Protein AF-A0A7S2IKZ5-F1 (afdb_monomer)

Solvent-accessible surface area (backbone atoms only — not comparable to full-atom values): 5670 Å² total; per-residue (Å²): 132,60,68,66,58,55,51,56,53,62,73,58,48,42,80,46,78,42,48,56,73,38,60,86,46,48,38,68,34,84,40,53,38,31,39,34,31,71,37,42,36,38,33,34,17,43,83,82,68,78,48,76,81,45,80,45,44,53,78,39,69,48,52,49,63,15,34,75,69,72,43,51,27,92,36,15,37,33,24,73,30,59,26,39,34,35,32,42,42,40,69,63,50,50,62,50,47,69,78,43,71,68,80,83,106

Foldseek 3Di:
DDPVLVVLVVVQWDKDKDAAFDWPDAFQAQAFKKKAWQAAKKFWAHNVNPGTPDIDGHGDMDDVCCNPPVGTHHTIIGTRHITMMIMHGSVSNVVSCVVPVPVVD

Sequence (105 aa):
CDDAFIKAIVLQLRPQVLLGGDAAFKENEQGTEMYFIMRGEMRMTDSTLSVVYNTLYSGAYFGELAMLTGQPRTATALATTDCVLFYINQQDFESIAKQWPKAFS

Nearest PDB structures (foldseek):
  8vtb-assembly1_A  TM=9.428E-01  e=8.381E-11  Spirochaeta thermophila
  7rsh-assembly1_A  TM=9.373E-01  e=1.257E-10  Spirochaeta thermophila
  7tj6-assembly1_A  TM=9.265E-01  e=9.411E-11  Spirochaeta thermophila DSM 6578
  4d7t-assembly1_A  TM=9.038E-01  e=1.585E-10  Spirochaeta thermophila DSM 6192
  4d7s-assembly1_A  TM=9.130E-01  e=1.886E-10  Spirochaeta thermophila DSM 6192

Organism: NCBI:txid156173

Secondary structure (DSSP, 8-state):
--HHHHHHHHHH-EEEEE-TT-EEE-TT----EEEEEEESEEEEE-TTS--EEEEEETT-EE-HHHHHH-PPPSSEEEESS-EEEEEEEHHHHHHHHTT-GGGG-

Mean predicted aligned error: 3.48 Å

Structure (mmCIF, N/CA/C/O backbone):
data_AF-A0A7S2IKZ5-F1
#
_entry.id   AF-A0A7S2IKZ5-F1
#
loop_
_atom_sit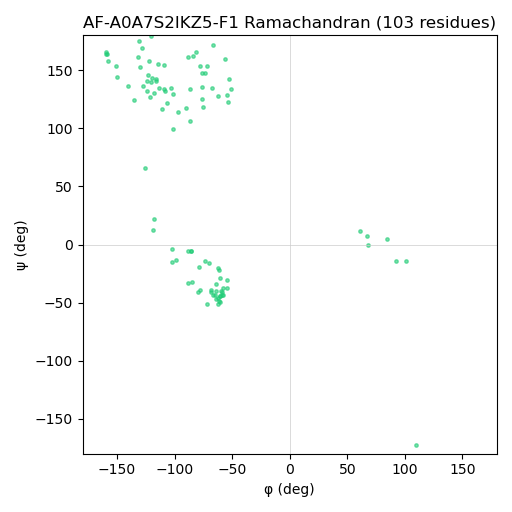e.group_PDB
_atom_site.id
_atom_site.type_symbol
_atom_site.label_atom_id
_atom_site.label_alt_id
_atom_site.label_comp_id
_atom_site.label_asym_id
_atom_site.label_entity_id
_atom_site.label_seq_id
_atom_site.pdbx_PDB_ins_code
_atom_site.Cartn_x
_atom_site.Cartn_y
_atom_site.Cartn_z
_atom_site.occupancy
_atom_site.B_iso_or_equiv
_atom_site.auth_seq_id
_atom_site.auth_comp_id
_atom_site.auth_asym_id
_atom_site.auth_atom_id
_atom_site.pdbx_PDB_model_num
ATOM 1 N N . CYS A 1 1 ? -8.030 -15.556 16.471 1.00 60.56 1 CYS A N 1
ATOM 2 C CA . CYS A 1 1 ? -8.564 -14.306 15.895 1.00 60.56 1 CYS A CA 1
ATOM 3 C C . CYS A 1 1 ? -10.080 -14.405 15.947 1.00 60.56 1 CYS A C 1
ATOM 5 O O . CYS A 1 1 ? -10.581 -15.494 15.709 1.00 60.56 1 CYS A O 1
ATOM 7 N N . ASP A 1 2 ? -10.786 -13.348 16.339 1.00 79.62 2 ASP A N 1
ATOM 8 C CA . ASP A 1 2 ? -12.252 -13.360 16.394 1.00 79.62 2 ASP A CA 1
ATOM 9 C C . ASP A 1 2 ? -12.811 -13.247 14.964 1.00 79.62 2 ASP A C 1
ATOM 11 O O . ASP A 1 2 ? -12.555 -12.260 14.273 1.00 79.62 2 ASP A O 1
ATOM 15 N N . ASP A 1 3 ? -13.550 -14.257 14.501 1.00 86.06 3 ASP A N 1
ATOM 16 C CA . ASP A 1 3 ? -14.189 -14.263 13.179 1.00 86.06 3 ASP A CA 1
ATOM 17 C C . ASP A 1 3 ? -15.081 -13.031 12.963 1.00 86.06 3 ASP A C 1
ATOM 19 O O . ASP A 1 3 ? -15.231 -12.563 11.832 1.00 86.06 3 ASP A O 1
ATOM 23 N N . ALA A 1 4 ? -15.674 -12.486 14.032 1.00 89.50 4 ALA A N 1
ATOM 24 C CA . ALA A 1 4 ? -16.474 -11.271 13.960 1.00 89.50 4 ALA A CA 1
ATOM 25 C C . ALA A 1 4 ? -15.615 -10.037 13.650 1.00 89.50 4 ALA A C 1
ATOM 27 O O . ALA A 1 4 ? -16.021 -9.210 12.834 1.00 89.50 4 ALA A O 1
ATOM 28 N N . PHE A 1 5 ? -14.410 -9.949 14.223 1.00 88.38 5 PHE A N 1
ATOM 29 C CA . PHE A 1 5 ? -13.460 -8.873 13.934 1.00 88.38 5 PHE A CA 1
ATOM 30 C C . PHE A 1 5 ? -13.006 -8.915 12.472 1.00 88.38 5 PHE A C 1
ATOM 32 O O . PHE A 1 5 ? -13.060 -7.903 11.773 1.00 88.38 5 PHE A O 1
ATOM 39 N N . ILE A 1 6 ? -12.634 -10.100 11.974 1.00 89.88 6 ILE A N 1
ATOM 40 C CA . ILE A 1 6 ? -12.230 -10.265 10.570 1.00 89.88 6 ILE A CA 1
ATOM 41 C C . ILE A 1 6 ? -13.378 -9.885 9.630 1.00 89.88 6 ILE A C 1
ATOM 43 O O . ILE A 1 6 ? -13.165 -9.137 8.678 1.00 89.88 6 ILE A O 1
ATOM 47 N N . LYS A 1 7 ? -14.608 -10.330 9.916 1.00 92.75 7 LYS A N 1
ATOM 48 C CA . LYS A 1 7 ? -15.792 -9.933 9.139 1.00 92.75 7 LYS A CA 1
ATOM 49 C C . LYS A 1 7 ? -16.005 -8.422 9.151 1.00 92.75 7 LYS A C 1
ATOM 51 O O . LYS A 1 7 ? -16.286 -7.858 8.099 1.00 92.75 7 LYS A O 1
ATOM 56 N N . ALA A 1 8 ? -15.853 -7.767 10.302 1.00 93.50 8 ALA A N 1
ATOM 57 C CA . ALA A 1 8 ? -16.009 -6.320 10.409 1.00 93.50 8 ALA A CA 1
ATOM 58 C C . ALA A 1 8 ? -14.999 -5.570 9.526 1.00 93.50 8 ALA A C 1
ATOM 60 O O . ALA A 1 8 ? -15.400 -4.665 8.798 1.00 93.50 8 ALA A O 1
ATOM 61 N N . ILE A 1 9 ? -13.726 -5.986 9.527 1.00 93.25 9 ILE A N 1
ATOM 62 C CA . ILE A 1 9 ? -12.692 -5.410 8.651 1.00 93.25 9 ILE A CA 1
ATOM 63 C C . ILE A 1 9 ? -13.043 -5.634 7.180 1.00 93.25 9 ILE A C 1
ATOM 65 O O . ILE A 1 9 ? -13.073 -4.678 6.409 1.00 93.25 9 ILE A O 1
ATOM 69 N N . VAL A 1 10 ? -13.354 -6.876 6.795 1.00 94.25 10 VAL A N 1
ATOM 70 C CA . VAL A 1 10 ? -13.659 -7.236 5.400 1.00 94.25 10 VAL A CA 1
ATOM 71 C C . VAL A 1 10 ? -14.830 -6.420 4.848 1.00 94.25 10 VAL A C 1
ATOM 73 O O . VAL A 1 10 ? -14.789 -6.004 3.694 1.00 94.25 10 VAL A O 1
ATOM 76 N N . LEU A 1 11 ? -15.846 -6.137 5.669 1.00 95.62 11 LEU A N 1
ATOM 77 C CA . LEU A 1 11 ? -17.012 -5.343 5.271 1.00 95.62 11 LEU A CA 1
ATOM 78 C C . LEU A 1 11 ? -16.716 -3.850 5.045 1.00 95.62 11 LEU A C 1
ATOM 80 O O . LEU A 1 11 ? -17.540 -3.175 4.433 1.00 95.62 11 LEU A O 1
ATOM 84 N N . GLN A 1 12 ? -15.579 -3.333 5.518 1.00 96.94 12 GLN A N 1
ATOM 85 C CA . GLN A 1 12 ? -15.169 -1.934 5.315 1.00 96.94 12 GLN A CA 1
ATOM 86 C C . GLN A 1 12 ? -14.110 -1.756 4.221 1.00 96.94 12 GLN A C 1
ATOM 88 O O . GLN A 1 12 ? -13.731 -0.625 3.903 1.00 96.94 12 GLN A O 1
ATOM 93 N N . LEU A 1 13 ? -13.623 -2.850 3.630 1.00 97.56 13 LEU A N 1
ATOM 94 C CA . LEU A 1 13 ? -12.641 -2.773 2.558 1.00 97.56 13 LEU A CA 1
ATOM 95 C C . LEU A 1 13 ? -13.253 -2.156 1.297 1.00 97.56 13 LEU A C 1
ATOM 97 O O . LEU A 1 13 ? -14.328 -2.548 0.843 1.00 97.56 13 LEU A O 1
ATOM 101 N N . ARG A 1 14 ? -12.523 -1.222 0.689 1.00 98.38 14 ARG A N 1
ATOM 102 C CA . ARG A 1 14 ? -12.883 -0.598 -0.587 1.00 98.38 14 ARG A CA 1
ATOM 103 C C . ARG A 1 14 ? -11.945 -1.097 -1.685 1.00 98.38 14 ARG A C 1
ATOM 105 O O . ARG A 1 14 ? -10.735 -1.122 -1.464 1.00 98.38 14 ARG A O 1
ATOM 112 N N . PRO A 1 15 ? -12.465 -1.524 -2.847 1.00 98.06 15 PRO A N 1
ATOM 113 C CA . PRO A 1 15 ? -11.621 -1.970 -3.945 1.00 98.06 15 PRO A CA 1
ATOM 114 C C . PRO A 1 15 ? -10.930 -0.781 -4.622 1.00 98.06 15 PRO A C 1
ATOM 116 O O . PRO A 1 15 ? -11.514 0.294 -4.757 1.00 98.06 15 PRO A O 1
ATOM 119 N N . GLN A 1 16 ? -9.717 -1.006 -5.116 1.00 98.38 16 GLN A N 1
ATOM 120 C CA . GLN A 1 16 ? -8.993 -0.084 -5.983 1.00 98.38 16 GLN A CA 1
ATOM 121 C C . GLN A 1 16 ? -8.262 -0.866 -7.071 1.00 98.38 16 GLN A C 1
ATOM 123 O O . GLN A 1 16 ? -7.643 -1.895 -6.805 1.00 98.38 16 GLN A O 1
ATOM 128 N N . VAL A 1 17 ? -8.332 -0.369 -8.302 1.00 98.56 17 VAL A N 1
ATOM 129 C CA . VAL A 1 17 ? -7.600 -0.924 -9.443 1.00 98.56 17 VAL A CA 1
ATOM 130 C C . VAL A 1 17 ? -6.504 0.056 -9.827 1.00 98.56 17 VAL A C 1
ATOM 132 O O . VAL A 1 17 ? -6.765 1.253 -9.920 1.00 98.56 17 VAL A O 1
ATOM 135 N N . LEU A 1 18 ? -5.301 -0.466 -10.039 1.00 98.62 18 LEU A N 1
ATOM 136 C CA . LEU A 1 18 ? -4.148 0.269 -10.551 1.00 98.62 18 LEU A CA 1
ATOM 137 C C . LEU A 1 18 ? -3.643 -0.442 -11.803 1.00 98.62 18 LEU A C 1
ATOM 139 O O . LEU A 1 18 ? -3.626 -1.673 -11.837 1.00 98.62 18 LEU A O 1
ATOM 143 N N . LEU A 1 19 ? -3.240 0.310 -12.819 1.00 98.62 19 LEU A N 1
ATOM 144 C CA . LEU A 1 19 ? -2.560 -0.242 -13.986 1.00 98.62 19 LEU A CA 1
ATOM 145 C C . LEU A 1 19 ? -1.049 -0.277 -13.746 1.00 98.62 19 LEU A C 1
ATOM 147 O O . LEU A 1 19 ? -0.521 0.429 -12.884 1.00 98.62 19 LEU A O 1
ATOM 151 N N . GLY A 1 20 ? -0.339 -1.090 -14.529 1.00 98.38 20 GLY A N 1
ATOM 152 C CA . GLY A 1 20 ? 1.124 -1.074 -14.511 1.00 98.38 20 GLY A CA 1
ATOM 153 C C . GLY A 1 20 ? 1.679 0.341 -14.740 1.00 98.38 20 GLY A C 1
ATOM 154 O O . GLY A 1 20 ? 1.397 0.967 -15.760 1.00 98.38 20 GLY A O 1
ATOM 155 N N . GLY A 1 21 ? 2.485 0.828 -13.795 1.00 97.81 21 GLY A N 1
ATOM 156 C CA . GLY A 1 21 ? 3.052 2.179 -13.777 1.00 97.81 21 GLY A CA 1
ATOM 157 C C . GLY A 1 21 ? 2.339 3.166 -12.846 1.00 97.81 21 GLY A C 1
ATOM 158 O O . GLY A 1 21 ? 2.917 4.208 -12.538 1.00 97.81 21 GLY A O 1
ATOM 159 N N . ASP A 1 22 ? 1.138 2.849 -12.355 1.00 98.44 22 ASP A N 1
ATOM 160 C CA . ASP A 1 22 ? 0.432 3.701 -11.397 1.00 98.44 22 ASP A CA 1
ATOM 161 C C . ASP A 1 22 ? 1.029 3.575 -9.989 1.00 98.44 22 ASP A C 1
ATOM 163 O O . ASP A 1 22 ? 1.476 2.506 -9.571 1.00 98.44 22 ASP A O 1
ATOM 167 N N . ALA A 1 23 ? 0.993 4.658 -9.213 1.00 98.31 23 ALA A N 1
ATOM 168 C CA . ALA A 1 23 ? 1.359 4.632 -7.800 1.00 98.31 23 ALA A CA 1
ATOM 169 C C . ALA A 1 23 ? 0.104 4.661 -6.919 1.00 98.31 23 ALA A C 1
ATOM 171 O O . ALA A 1 23 ? -0.784 5.483 -7.137 1.00 98.31 23 ALA A O 1
ATOM 172 N N . ALA A 1 24 ? 0.053 3.805 -5.895 1.00 98.31 24 ALA A N 1
ATOM 173 C CA . ALA A 1 24 ? -0.989 3.862 -4.868 1.00 98.31 24 ALA A CA 1
ATOM 174 C C . ALA A 1 24 ? -0.831 5.118 -3.994 1.00 98.31 24 ALA A C 1
ATOM 176 O O . ALA A 1 24 ? -1.809 5.779 -3.662 1.00 98.31 24 ALA A O 1
ATOM 177 N N . PHE A 1 25 ? 0.415 5.441 -3.646 1.00 98.50 25 PHE A N 1
ATOM 178 C CA . PHE A 1 25 ? 0.831 6.660 -2.954 1.00 98.50 25 PHE A CA 1
ATOM 179 C C . PHE A 1 25 ? 2.318 6.908 -3.211 1.00 98.50 25 PHE A C 1
ATOM 181 O O . PHE A 1 25 ? 3.049 5.988 -3.602 1.00 98.50 25 PHE A O 1
ATOM 188 N N . LYS A 1 26 ? 2.780 8.128 -2.944 1.00 98.44 26 LYS A N 1
ATOM 189 C CA . LYS A 1 26 ? 4.191 8.510 -3.076 1.00 98.44 26 LYS A CA 1
ATOM 190 C C . LYS A 1 26 ? 4.848 8.722 -1.722 1.00 98.44 26 LYS A C 1
ATOM 192 O O . LYS A 1 26 ? 4.193 9.042 -0.733 1.00 98.44 26 LYS A O 1
ATOM 197 N N . GLU A 1 27 ? 6.165 8.552 -1.692 1.00 98.31 27 GLU A N 1
ATOM 198 C CA . GLU A 1 27 ? 6.987 8.902 -0.535 1.00 98.31 27 GLU A CA 1
ATOM 199 C C . GLU A 1 27 ? 6.721 10.354 -0.097 1.00 98.31 27 GLU A C 1
ATOM 201 O O . GLU A 1 27 ? 6.537 11.242 -0.930 1.00 98.31 27 GLU A O 1
ATOM 206 N N . ASN A 1 28 ? 6.728 10.594 1.214 1.00 97.88 28 ASN A N 1
ATOM 207 C CA . ASN A 1 28 ? 6.465 11.874 1.873 1.00 97.88 28 ASN A CA 1
ATOM 208 C C . ASN A 1 28 ? 5.024 12.404 1.764 1.00 97.88 28 ASN A C 1
ATOM 210 O O . ASN A 1 28 ? 4.721 13.444 2.352 1.00 97.88 28 ASN A O 1
ATOM 214 N N . GLU A 1 29 ? 4.110 11.698 1.091 1.00 98.00 29 GLU A N 1
ATOM 215 C CA . GLU A 1 29 ? 2.683 12.029 1.146 1.00 98.00 29 GLU A CA 1
ATOM 216 C C . GLU A 1 29 ? 2.087 11.675 2.513 1.00 98.00 29 GLU A C 1
ATOM 218 O O . GLU A 1 29 ? 2.557 10.779 3.218 1.00 98.00 29 GLU A O 1
ATOM 223 N N . GLN A 1 30 ? 1.025 12.380 2.899 1.00 97.56 30 GLN A N 1
ATOM 224 C CA . GLN A 1 30 ? 0.216 11.975 4.045 1.00 97.56 30 GLN A CA 1
ATOM 225 C C . GLN A 1 30 ? -0.670 10.798 3.645 1.00 97.56 30 GLN A C 1
ATOM 227 O O . GLN A 1 30 ? -1.267 10.806 2.571 1.00 97.56 30 GLN A O 1
ATOM 232 N N . GLY A 1 31 ? -0.743 9.786 4.507 1.00 95.31 31 GLY A N 1
ATOM 233 C CA . GLY A 1 31 ? -1.465 8.552 4.229 1.00 95.31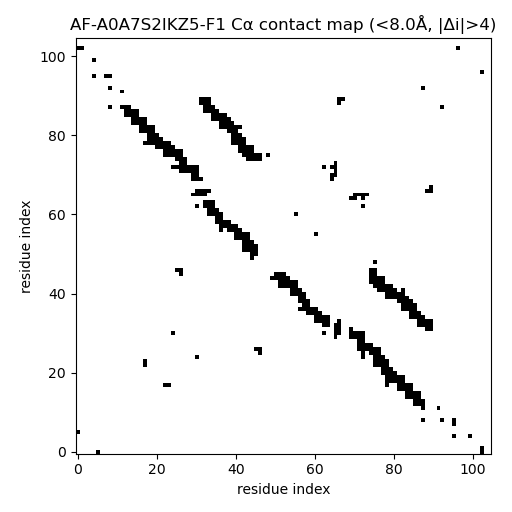 31 GLY A CA 1
ATOM 234 C C . GLY A 1 31 ? -2.311 8.124 5.411 1.00 95.31 31 GLY A C 1
ATOM 235 O O . GLY A 1 31 ? -1.788 7.924 6.502 1.00 95.31 31 GLY A O 1
ATOM 236 N N . THR A 1 32 ? -3.604 7.936 5.177 1.00 96.81 32 THR A N 1
ATOM 237 C CA . THR A 1 32 ? -4.586 7.578 6.211 1.00 96.81 32 THR A CA 1
ATOM 238 C C . THR A 1 32 ? -5.225 6.230 5.927 1.00 96.81 32 THR A C 1
ATOM 240 O O . THR A 1 32 ? -6.329 5.950 6.371 1.00 96.81 32 THR A O 1
ATOM 243 N N . GLU A 1 33 ? -4.563 5.390 5.145 1.00 97.75 33 GLU A N 1
ATOM 244 C CA . GLU A 1 33 ? -5.103 4.124 4.683 1.00 97.75 33 GLU A CA 1
ATOM 245 C C . GLU A 1 33 ? -3.988 3.110 4.447 1.00 97.75 33 GLU A C 1
ATOM 247 O O . GLU A 1 33 ? -2.837 3.466 4.164 1.00 97.75 33 GLU A O 1
ATOM 252 N N . MET A 1 34 ? -4.344 1.838 4.559 1.00 97.75 34 MET A N 1
ATOM 253 C CA . MET A 1 34 ? -3.474 0.717 4.222 1.00 97.75 34 MET A CA 1
ATOM 254 C C . MET A 1 34 ? -4.134 -0.162 3.167 1.00 97.75 34 MET A C 1
ATOM 256 O O . MET A 1 34 ? -5.358 -0.168 3.030 1.00 97.75 34 MET A O 1
ATOM 260 N N . TYR A 1 35 ? -3.312 -0.922 2.455 1.00 98.56 35 TYR A N 1
ATOM 261 C CA . TYR A 1 35 ? -3.698 -1.666 1.265 1.00 98.56 35 TYR A CA 1
ATOM 262 C C . TYR A 1 35 ? -3.392 -3.151 1.423 1.00 98.56 35 TYR A C 1
ATOM 264 O O . TYR A 1 35 ? -2.378 -3.523 2.006 1.00 98.56 35 TYR A O 1
ATOM 272 N N . PHE A 1 36 ? -4.237 -3.990 0.835 1.00 98.38 36 PHE A N 1
ATOM 273 C CA . PHE A 1 36 ? -4.078 -5.430 0.680 1.00 98.38 36 PHE A CA 1
ATOM 274 C C . PHE A 1 36 ? -4.018 -5.753 -0.810 1.00 98.38 36 PHE A C 1
ATOM 276 O O . PHE A 1 36 ? -4.881 -5.321 -1.578 1.00 98.38 36 PHE A O 1
ATOM 283 N N . ILE A 1 37 ? -3.022 -6.530 -1.226 1.00 98.50 37 ILE A N 1
ATOM 284 C CA . ILE A 1 37 ? -2.853 -6.931 -2.622 1.00 98.50 37 ILE A CA 1
ATOM 285 C C . ILE A 1 37 ? -3.688 -8.184 -2.867 1.00 98.50 37 ILE A C 1
ATOM 287 O O . ILE A 1 37 ? -3.317 -9.278 -2.444 1.00 98.50 37 ILE A O 1
ATOM 291 N N . MET A 1 38 ? -4.804 -8.045 -3.580 1.00 98.31 38 MET A N 1
ATOM 292 C CA . MET A 1 38 ? -5.600 -9.197 -4.009 1.00 98.31 38 MET A CA 1
ATOM 293 C C . MET A 1 38 ? -4.975 -9.864 -5.237 1.00 98.31 38 MET A C 1
ATOM 295 O O . MET A 1 38 ? -4.929 -11.089 -5.332 1.00 98.31 38 MET A O 1
ATOM 299 N N . ARG A 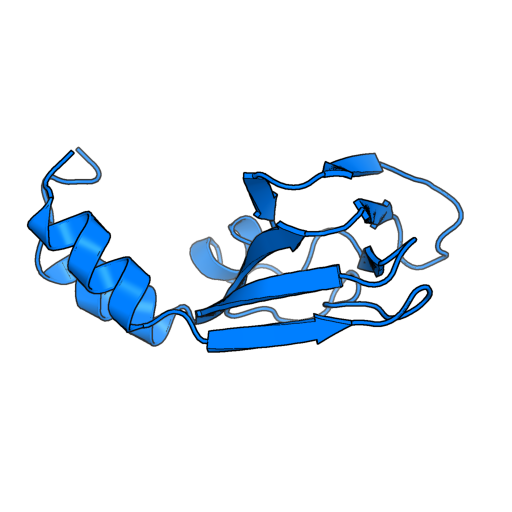1 39 ? -4.482 -9.059 -6.183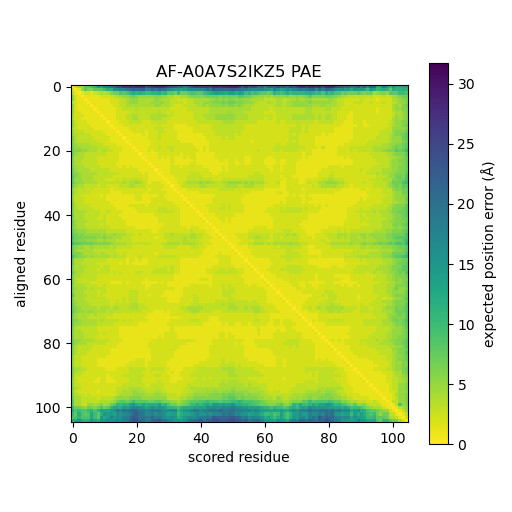 1.00 98.56 39 ARG A N 1
ATOM 300 C CA . ARG A 1 39 ? -3.817 -9.524 -7.405 1.00 98.56 39 ARG A CA 1
ATOM 301 C C . ARG A 1 39 ? -2.785 -8.502 -7.870 1.00 98.56 39 ARG A C 1
ATOM 303 O O . ARG A 1 39 ? -3.062 -7.311 -7.793 1.00 98.56 39 ARG A O 1
ATOM 310 N N . GLY A 1 40 ? -1.668 -8.980 -8.414 1.00 98.25 40 GLY A N 1
ATOM 311 C CA . GLY A 1 40 ? -0.625 -8.159 -9.041 1.00 98.25 40 GLY A CA 1
ATOM 312 C C . GLY A 1 40 ? 0.675 -8.088 -8.235 1.00 98.25 40 GLY A C 1
ATOM 313 O O . GLY A 1 40 ? 0.842 -8.817 -7.250 1.00 98.25 40 GLY A O 1
ATOM 314 N N . GLU A 1 41 ? 1.584 -7.226 -8.691 1.00 98.69 41 GLU A N 1
ATOM 315 C CA . GLU A 1 41 ? 2.891 -6.930 -8.094 1.00 98.69 41 GLU A CA 1
ATOM 316 C C . GLU A 1 41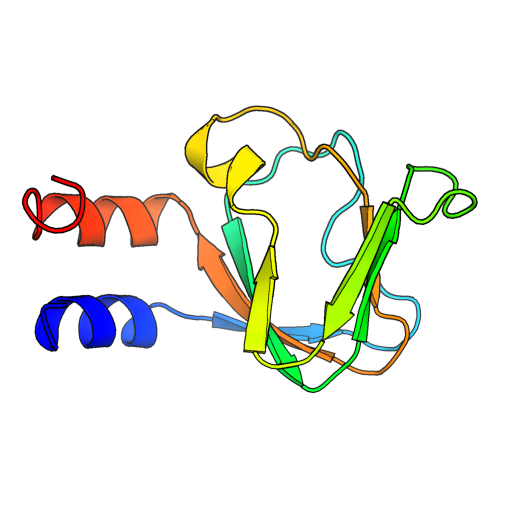 ? 3.020 -5.422 -7.819 1.00 98.69 41 GLU A C 1
ATOM 318 O O . GLU A 1 41 ? 2.750 -4.582 -8.682 1.00 98.69 41 GLU A O 1
ATOM 323 N N . MET A 1 42 ? 3.460 -5.089 -6.605 1.00 98.62 42 MET A N 1
ATOM 324 C CA . MET A 1 42 ? 3.768 -3.727 -6.171 1.00 98.62 42 MET A CA 1
ATOM 325 C C . MET A 1 42 ? 5.240 -3.639 -5.764 1.00 98.62 42 MET A C 1
ATOM 327 O O . MET A 1 42 ? 5.773 -4.552 -5.133 1.00 98.62 42 MET A O 1
ATOM 331 N N . ARG A 1 43 ? 5.901 -2.519 -6.040 1.00 98.69 43 ARG A N 1
ATOM 332 C CA . ARG A 1 43 ? 7.241 -2.207 -5.534 1.00 98.69 43 ARG A CA 1
ATOM 333 C C . ARG A 1 43 ? 7.191 -1.031 -4.581 1.00 98.69 43 ARG A C 1
ATOM 335 O O . ARG A 1 43 ? 6.571 -0.015 -4.878 1.00 98.69 43 ARG A O 1
ATOM 342 N N . MET A 1 44 ? 7.890 -1.175 -3.463 1.00 98.62 44 MET A N 1
ATOM 343 C CA . MET A 1 44 ? 8.185 -0.073 -2.558 1.00 98.62 44 MET A CA 1
ATOM 344 C C . MET A 1 44 ? 9.502 0.551 -3.000 1.00 98.62 44 MET A C 1
ATOM 346 O O . MET A 1 44 ? 10.528 -0.133 -2.995 1.00 98.62 44 MET A O 1
ATOM 350 N N . THR A 1 45 ? 9.478 1.817 -3.397 1.00 98.62 45 THR A N 1
ATOM 351 C CA . THR A 1 45 ? 10.644 2.519 -3.944 1.00 98.62 45 THR A CA 1
ATOM 352 C C . THR A 1 45 ? 10.901 3.837 -3.232 1.00 98.62 45 THR A C 1
ATOM 354 O O . THR A 1 45 ? 10.047 4.338 -2.500 1.00 98.62 45 THR A O 1
ATOM 357 N N . ASP A 1 46 ? 12.057 4.434 -3.492 1.00 98.00 46 ASP A N 1
ATOM 358 C CA . ASP A 1 46 ? 12.273 5.852 -3.219 1.00 98.00 46 ASP A CA 1
ATOM 359 C C . ASP A 1 46 ? 11.403 6.737 -4.136 1.00 98.00 46 ASP A C 1
ATOM 361 O O . ASP A 1 46 ? 10.752 6.275 -5.082 1.00 98.00 46 ASP A O 1
ATOM 365 N N . SER A 1 47 ? 11.390 8.037 -3.862 1.00 96.50 47 SER A N 1
ATOM 366 C CA . SER A 1 47 ? 10.695 9.062 -4.651 1.00 96.50 47 SER A CA 1
ATOM 367 C C . SER A 1 47 ? 11.183 9.180 -6.099 1.00 96.50 47 SER A C 1
ATOM 369 O O . SER A 1 47 ? 10.427 9.651 -6.948 1.00 96.50 47 SER A O 1
ATOM 371 N N . THR A 1 48 ? 12.408 8.735 -6.410 1.00 96.69 48 THR A N 1
ATOM 372 C CA . THR A 1 48 ? 12.951 8.745 -7.781 1.00 96.69 48 THR A CA 1
ATOM 373 C C . THR A 1 48 ? 12.634 7.480 -8.581 1.00 96.69 48 THR A C 1
ATOM 375 O O . THR A 1 48 ? 12.941 7.429 -9.771 1.00 96.69 48 THR A O 1
ATOM 378 N N . LEU A 1 49 ? 12.024 6.469 -7.948 1.00 96.44 49 LEU A N 1
ATOM 379 C CA . LEU A 1 49 ? 11.779 5.129 -8.497 1.00 96.44 49 LEU A CA 1
ATOM 380 C C . LEU A 1 49 ? 13.059 4.352 -8.869 1.00 96.44 49 LEU A C 1
ATOM 382 O O . LEU A 1 49 ? 12.979 3.315 -9.530 1.00 96.44 49 LEU A O 1
ATOM 386 N N . SER A 1 50 ? 14.236 4.832 -8.458 1.00 96.62 50 SER A N 1
ATOM 387 C CA . SER A 1 50 ? 15.532 4.238 -8.811 1.00 96.62 50 SER A CA 1
ATOM 388 C C . SER A 1 50 ? 15.953 3.154 -7.825 1.00 96.62 50 SER A C 1
ATOM 390 O O . SER A 1 50 ? 16.608 2.184 -8.209 1.00 96.62 50 SER A O 1
ATOM 392 N N . VAL A 1 51 ? 15.587 3.309 -6.551 1.00 98.00 51 VAL A N 1
ATOM 393 C CA . VAL A 1 51 ? 15.911 2.350 -5.492 1.00 98.00 51 VAL A CA 1
ATOM 394 C C . VAL A 1 51 ? 14.652 1.589 -5.115 1.00 98.00 51 VAL A C 1
ATOM 396 O O . VAL A 1 51 ? 13.665 2.179 -4.689 1.00 98.00 51 VAL A O 1
ATOM 399 N N . VAL A 1 52 ? 14.697 0.263 -5.238 1.00 98.31 52 VAL A N 1
ATOM 400 C CA . VAL A 1 52 ? 13.616 -0.629 -4.804 1.00 98.31 52 VAL A CA 1
ATOM 401 C C . VAL A 1 52 ? 13.952 -1.161 -3.414 1.00 98.31 52 VAL A C 1
ATOM 403 O O . VAL A 1 52 ? 14.904 -1.921 -3.253 1.00 98.31 52 VAL A O 1
ATOM 406 N N . TYR A 1 53 ? 13.163 -0.780 -2.412 1.00 97.88 53 TYR A N 1
ATOM 407 C CA . TYR A 1 53 ? 13.294 -1.277 -1.042 1.00 97.88 53 TYR A CA 1
ATOM 408 C C . TYR A 1 53 ? 12.704 -2.675 -0.881 1.00 97.88 53 TYR A C 1
ATOM 410 O O . TYR A 1 53 ? 13.247 -3.497 -0.148 1.00 97.88 53 TYR A O 1
ATOM 418 N N . ASN A 1 54 ? 11.572 -2.941 -1.541 1.00 97.94 54 ASN A N 1
ATOM 419 C CA . ASN A 1 54 ? 10.895 -4.230 -1.465 1.00 97.94 54 ASN A CA 1
ATOM 420 C C . ASN A 1 54 ? 9.983 -4.469 -2.679 1.00 97.94 54 ASN A C 1
ATOM 422 O O . ASN A 1 54 ? 9.533 -3.521 -3.321 1.00 97.94 54 ASN A O 1
ATOM 426 N N . THR A 1 55 ? 9.678 -5.734 -2.965 1.00 98.44 55 THR A N 1
ATOM 427 C CA . THR A 1 55 ? 8.662 -6.144 -3.948 1.00 98.44 55 THR A CA 1
ATOM 428 C C . THR A 1 55 ? 7.617 -7.003 -3.246 1.00 98.44 55 THR A C 1
ATOM 430 O O . THR A 1 55 ? 7.953 -7.972 -2.568 1.00 98.44 55 THR A O 1
ATOM 433 N N . LEU A 1 56 ? 6.352 -6.627 -3.390 1.00 98.62 56 LEU A N 1
ATOM 434 C CA . LEU A 1 56 ? 5.204 -7.227 -2.727 1.00 98.62 56 LEU A CA 1
ATOM 435 C C . LEU A 1 56 ? 4.283 -7.866 -3.765 1.00 98.62 56 LEU A C 1
ATOM 437 O O . LEU A 1 56 ? 4.042 -7.308 -4.834 1.00 98.62 56 LEU A O 1
ATOM 441 N N . TYR A 1 57 ? 3.736 -9.024 -3.414 1.00 98.44 57 TYR A N 1
ATOM 442 C CA . TYR A 1 57 ? 2.872 -9.817 -4.283 1.00 98.44 57 TYR A CA 1
ATOM 443 C C . TYR A 1 57 ? 1.495 -10.019 -3.648 1.00 98.44 57 TYR A C 1
ATOM 445 O O . TYR A 1 57 ? 1.224 -9.587 -2.526 1.00 98.44 57 TYR A O 1
ATOM 453 N N . SER A 1 58 ? 0.624 -10.715 -4.372 1.00 98.12 58 SER A N 1
ATOM 454 C CA . SER A 1 58 ? -0.716 -11.086 -3.910 1.00 98.12 58 SER A CA 1
ATOM 455 C C . SER A 1 58 ? -0.676 -11.763 -2.531 1.00 98.12 58 SER A C 1
ATOM 457 O O . SER A 1 58 ? 0.151 -12.639 -2.287 1.00 98.12 58 SER A O 1
ATOM 459 N N . GLY A 1 59 ? -1.566 -11.345 -1.631 1.00 96.75 59 GLY A N 1
ATOM 460 C CA . GLY A 1 59 ? -1.610 -11.771 -0.229 1.00 96.75 59 GLY A CA 1
ATOM 461 C C . GLY A 1 59 ? -0.830 -10.874 0.739 1.00 96.75 59 GLY A C 1
ATOM 462 O O . GLY A 1 59 ? -1.044 -10.972 1.946 1.00 96.75 59 GLY A O 1
ATOM 463 N N . ALA A 1 60 ? 0.035 -9.983 0.244 1.00 98.25 60 ALA A N 1
ATOM 464 C CA . ALA A 1 60 ? 0.720 -8.998 1.076 1.00 98.25 60 ALA A CA 1
ATOM 465 C C . ALA A 1 60 ? -0.158 -7.769 1.369 1.00 98.25 60 ALA A C 1
ATOM 467 O O . ALA A 1 60 ? -1.168 -7.519 0.705 1.00 98.25 60 ALA A O 1
ATOM 468 N N . TYR A 1 61 ? 0.267 -6.973 2.348 1.00 97.44 61 TYR A N 1
ATOM 469 C CA . TYR A 1 61 ? -0.302 -5.668 2.671 1.00 97.44 61 TYR A CA 1
ATOM 470 C C . TYR A 1 61 ? 0.807 -4.622 2.818 1.00 97.44 61 TYR A C 1
ATOM 472 O O . TYR A 1 61 ? 1.976 -4.978 2.974 1.00 97.44 61 TYR A O 1
ATOM 480 N N . PHE A 1 62 ? 0.450 -3.341 2.734 1.00 98.31 62 PHE A N 1
ATOM 481 C CA . PHE A 1 62 ? 1.390 -2.228 2.871 1.00 98.31 62 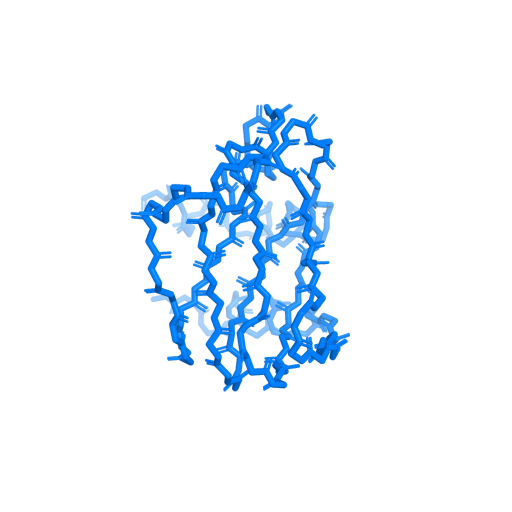PHE A CA 1
ATOM 482 C C . PH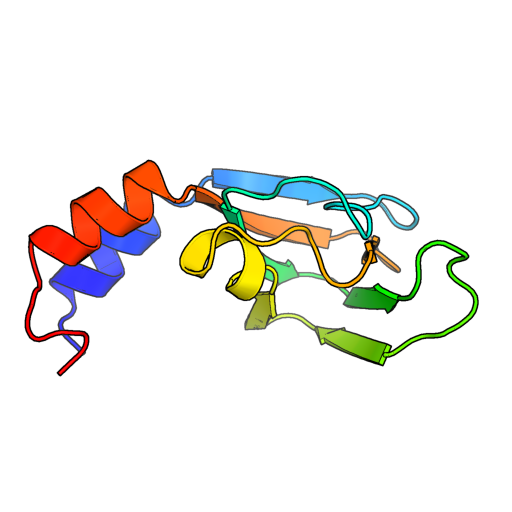E A 1 62 ? 0.691 -0.913 3.237 1.00 98.31 62 PHE A C 1
ATOM 484 O O . PHE A 1 62 ? -0.523 -0.763 3.085 1.00 98.31 62 PHE A O 1
ATOM 491 N N . GLY A 1 63 ? 1.475 0.074 3.676 1.00 97.00 63 GLY A N 1
ATOM 492 C CA . GLY A 1 63 ? 0.990 1.420 3.997 1.00 97.00 63 GLY A CA 1
ATOM 493 C C . GLY A 1 63 ? 0.421 1.565 5.413 1.00 97.00 63 GLY A C 1
ATOM 494 O O . GLY A 1 63 ? -0.053 2.638 5.778 1.00 97.00 63 GLY A O 1
ATOM 495 N N . GLU A 1 64 ? 0.508 0.524 6.234 1.00 96.25 64 GLU A N 1
ATOM 496 C CA . GLU A 1 64 ? 0.053 0.511 7.622 1.00 96.25 64 GLU A CA 1
ATOM 497 C C . GLU A 1 64 ? 0.827 1.492 8.505 1.00 96.25 64 GLU A C 1
ATOM 499 O O . GLU A 1 64 ? 0.240 2.099 9.396 1.00 96.25 64 GLU A O 1
ATOM 504 N N . LEU A 1 65 ? 2.120 1.707 8.240 1.00 95.38 65 LEU A N 1
ATOM 505 C CA . LEU A 1 65 ? 2.954 2.558 9.087 1.00 95.38 65 LEU A CA 1
ATOM 506 C C . LEU A 1 65 ? 2.439 4.002 9.146 1.00 95.38 65 LEU A C 1
ATOM 508 O O . LEU A 1 65 ? 2.272 4.542 10.237 1.00 95.38 65 LEU A O 1
ATOM 512 N N . ALA A 1 66 ? 2.153 4.614 7.994 1.00 96.75 66 ALA A N 1
ATOM 513 C CA . ALA A 1 66 ? 1.632 5.981 7.942 1.00 96.75 66 ALA A CA 1
ATOM 514 C C . ALA A 1 66 ? 0.241 6.072 8.589 1.00 96.75 66 ALA A C 1
ATOM 516 O O . ALA A 1 66 ? 0.008 6.942 9.423 1.00 96.75 66 ALA A O 1
ATOM 517 N N . MET A 1 67 ? -0.630 5.098 8.298 1.00 95.88 67 MET A N 1
ATOM 518 C CA . MET A 1 67 ? -1.971 5.017 8.882 1.00 95.88 67 MET A CA 1
ATOM 519 C C . MET A 1 67 ? -1.937 4.922 10.417 1.00 95.88 67 MET A C 1
ATOM 521 O O . MET A 1 67 ? -2.755 5.544 11.082 1.00 95.88 67 MET A O 1
ATOM 525 N N . LEU A 1 68 ? -1.010 4.144 10.989 1.00 92.69 68 LEU A N 1
ATOM 526 C CA . LEU A 1 68 ? -0.940 3.891 12.434 1.00 92.69 68 LEU A CA 1
ATOM 527 C C . LEU A 1 68 ? -0.168 4.965 13.208 1.00 92.69 68 LEU A C 1
ATOM 529 O O . LEU A 1 68 ? -0.461 5.210 14.375 1.00 92.69 68 LEU A O 1
ATOM 533 N N . THR A 1 69 ? 0.848 5.572 12.592 1.00 94.12 69 THR A N 1
ATOM 534 C CA . THR A 1 69 ? 1.750 6.517 13.278 1.00 94.12 69 THR A CA 1
ATOM 535 C C . THR A 1 69 ? 1.450 7.980 12.972 1.00 94.12 69 THR A C 1
ATOM 537 O O . THR A 1 69 ? 1.970 8.861 13.659 1.00 94.12 69 THR A O 1
ATOM 540 N N . GLY A 1 70 ? 0.663 8.256 11.928 1.00 94.00 70 GLY A N 1
ATOM 541 C CA . GLY A 1 70 ? 0.444 9.603 11.402 1.00 94.00 70 GLY A CA 1
ATOM 542 C C . GLY A 1 70 ? 1.687 10.230 10.760 1.00 94.00 70 GLY A C 1
ATOM 543 O O . GLY A 1 70 ? 1.674 11.417 10.442 1.00 94.00 70 GLY A O 1
ATOM 544 N N . GLN A 1 71 ? 2.777 9.472 10.599 1.00 96.88 71 GLN A N 1
ATOM 545 C CA . GLN A 1 71 ? 3.957 9.932 9.870 1.00 96.88 71 GLN A CA 1
ATOM 546 C C . GLN A 1 71 ? 3.723 9.837 8.354 1.00 96.88 71 GLN A C 1
ATOM 548 O O . GLN A 1 71 ? 2.946 8.987 7.910 1.00 96.88 71 GLN A O 1
ATOM 553 N N . PRO A 1 72 ? 4.407 10.663 7.539 1.00 98.06 72 PRO A N 1
ATOM 554 C CA . PRO A 1 72 ? 4.333 10.559 6.085 1.00 98.06 72 PRO A CA 1
ATOM 555 C C . PRO A 1 72 ? 4.724 9.170 5.557 1.00 98.06 72 PRO A C 1
ATOM 557 O O . PRO A 1 72 ? 5.434 8.402 6.214 1.00 98.06 72 PRO A O 1
ATOM 560 N N . ARG A 1 73 ? 4.300 8.856 4.328 1.00 98.19 73 ARG A N 1
ATOM 561 C CA . ARG A 1 73 ? 4.706 7.643 3.607 1.00 98.19 73 ARG A CA 1
ATOM 562 C C . ARG A 1 73 ? 6.233 7.559 3.531 1.00 98.19 73 ARG A C 1
ATOM 564 O O . ARG A 1 73 ? 6.888 8.486 3.069 1.00 98.19 73 ARG A O 1
ATOM 571 N N . THR A 1 74 ? 6.794 6.420 3.924 1.00 97.56 74 THR A N 1
ATOM 572 C CA . THR A 1 74 ? 8.249 6.186 3.940 1.00 97.56 74 THR A CA 1
ATOM 573 C C . THR A 1 74 ? 8.815 5.700 2.605 1.00 97.56 74 THR A C 1
ATOM 575 O O . THR A 1 74 ? 10.022 5.528 2.478 1.00 97.56 74 THR A O 1
ATOM 578 N N . ALA A 1 75 ? 7.949 5.436 1.627 1.00 98.25 75 ALA A N 1
ATOM 579 C CA . ALA A 1 75 ? 8.300 4.971 0.292 1.00 98.25 75 ALA A CA 1
ATOM 580 C C . ALA A 1 75 ? 7.148 5.264 -0.681 1.00 98.25 75 ALA A C 1
ATOM 582 O O . ALA A 1 75 ? 6.016 5.505 -0.259 1.00 98.25 75 ALA A O 1
ATOM 583 N N . THR A 1 76 ? 7.424 5.199 -1.979 1.00 98.69 76 THR A N 1
ATOM 584 C CA . THR A 1 76 ? 6.415 5.181 -3.045 1.00 98.69 76 THR A CA 1
ATOM 585 C C . THR A 1 76 ? 5.967 3.742 -3.286 1.00 98.69 76 THR A C 1
ATOM 587 O O . THR A 1 76 ? 6.807 2.851 -3.388 1.00 98.69 76 THR A O 1
ATOM 590 N N . ALA A 1 77 ? 4.660 3.501 -3.380 1.00 98.62 77 ALA A N 1
ATOM 591 C CA . ALA A 1 77 ? 4.102 2.188 -3.703 1.00 98.62 77 ALA A CA 1
ATOM 592 C C . ALA A 1 77 ? 3.675 2.151 -5.176 1.00 98.62 77 ALA A C 1
ATOM 594 O O . ALA A 1 77 ? 2.604 2.646 -5.523 1.00 98.62 77 ALA A O 1
ATOM 595 N N . LEU A 1 78 ? 4.512 1.574 -6.037 1.00 98.75 78 LEU A N 1
ATOM 596 C CA . LEU A 1 78 ? 4.344 1.543 -7.492 1.00 98.75 78 LEU A CA 1
ATOM 597 C C . LEU A 1 78 ? 3.815 0.183 -7.966 1.00 98.75 78 LEU A C 1
ATOM 599 O O . LEU A 1 78 ? 4.404 -0.846 -7.644 1.00 98.75 78 LEU A O 1
ATOM 603 N N . ALA A 1 79 ? 2.762 0.163 -8.774 1.00 98.75 79 ALA A N 1
ATOM 604 C CA . ALA A 1 79 ? 2.290 -1.036 -9.453 1.00 98.75 79 ALA A CA 1
ATOM 605 C C . ALA A 1 79 ? 3.205 -1.367 -10.642 1.00 98.75 79 ALA A C 1
ATOM 607 O O . ALA A 1 79 ? 3.420 -0.532 -11.520 1.00 98.75 79 ALA A O 1
ATOM 608 N N . THR A 1 80 ? 3.751 -2.582 -10.699 1.00 98.44 80 THR A N 1
ATOM 609 C CA . THR A 1 80 ? 4.563 -3.043 -11.847 1.00 98.44 80 THR A CA 1
ATOM 610 C C . THR A 1 80 ? 3.770 -3.905 -12.822 1.00 98.44 80 THR A C 1
ATOM 612 O O . THR A 1 80 ? 4.191 -4.107 -13.961 1.00 98.44 80 THR A O 1
ATOM 615 N N . THR A 1 81 ? 2.592 -4.357 -12.401 1.00 98.69 81 THR A N 1
ATOM 616 C CA . THR A 1 81 ? 1.563 -4.988 -13.229 1.00 98.69 81 THR A CA 1
ATOM 617 C C . THR A 1 81 ? 0.219 -4.327 -12.951 1.00 98.69 81 THR A C 1
ATOM 619 O O . THR A 1 81 ? 0.095 -3.553 -12.007 1.00 98.69 81 THR A O 1
ATOM 622 N N . ASP A 1 82 ? -0.821 -4.713 -13.684 1.00 98.69 82 ASP A N 1
ATOM 623 C CA . ASP A 1 82 ? -2.184 -4.386 -13.272 1.00 98.69 82 ASP A CA 1
ATOM 624 C C . ASP A 1 82 ? -2.492 -5.043 -11.918 1.00 98.69 82 ASP A C 1
ATOM 626 O O . ASP A 1 82 ? -2.302 -6.254 -11.733 1.00 98.69 82 ASP A O 1
ATOM 630 N N . CYS A 1 83 ? -2.970 -4.238 -10.977 1.00 98.75 83 CYS A N 1
ATOM 631 C CA . CYS A 1 83 ? -3.196 -4.613 -9.593 1.00 98.75 83 CYS A CA 1
ATOM 632 C C . CYS A 1 83 ? -4.663 -4.443 -9.203 1.00 98.75 83 CYS A C 1
ATOM 634 O O . CYS A 1 83 ? -5.318 -3.456 -9.539 1.00 98.75 83 CYS A O 1
ATOM 636 N N . VAL A 1 84 ? -5.161 -5.408 -8.431 1.00 98.69 84 VAL A N 1
ATOM 637 C CA . VAL A 1 84 ? -6.426 -5.299 -7.700 1.00 98.69 84 VAL A CA 1
ATOM 638 C C . VAL A 1 84 ? -6.075 -5.238 -6.227 1.00 98.69 84 VAL A C 1
ATOM 640 O O . VAL A 1 84 ? -5.508 -6.185 -5.675 1.00 98.69 84 VAL A O 1
ATOM 643 N N . LEU A 1 85 ? -6.407 -4.117 -5.606 1.00 98.62 85 LEU A N 1
ATOM 644 C CA . LEU A 1 85 ? -6.155 -3.836 -4.207 1.00 98.62 85 LEU A CA 1
ATOM 645 C C . LEU A 1 85 ? -7.477 -3.710 -3.453 1.00 98.62 85 LEU A C 1
ATOM 647 O O . LEU A 1 85 ? -8.506 -3.337 -4.017 1.00 98.62 85 LEU A O 1
ATOM 651 N N . PHE A 1 86 ? -7.417 -3.963 -2.155 1.00 98.62 86 PHE A N 1
ATOM 652 C CA . PHE A 1 86 ? -8.407 -3.482 -1.204 1.00 98.62 86 PHE A CA 1
ATOM 653 C C . PHE A 1 86 ? -7.735 -2.529 -0.235 1.00 98.62 86 PHE A C 1
ATOM 655 O O . PHE A 1 86 ? -6.612 -2.793 0.180 1.00 98.62 86 PHE A O 1
ATOM 662 N N . TYR A 1 87 ? -8.412 -1.461 0.164 1.00 98.38 87 TYR A N 1
ATOM 663 C CA . TYR A 1 87 ? -7.906 -0.561 1.190 1.00 98.38 87 TYR A CA 1
ATOM 664 C C . TYR A 1 87 ? -8.943 -0.300 2.276 1.00 98.38 87 TYR A C 1
ATOM 666 O O . TYR A 1 87 ? -10.152 -0.366 2.044 1.00 98.38 87 TYR A O 1
ATOM 674 N N . ILE A 1 88 ? -8.454 0.006 3.472 1.00 98.00 88 ILE A N 1
ATOM 675 C CA . ILE A 1 88 ? -9.249 0.492 4.601 1.00 98.00 88 ILE A CA 1
ATOM 676 C C . ILE A 1 88 ? -8.605 1.777 5.110 1.00 98.00 88 ILE A C 1
ATOM 678 O O . ILE A 1 88 ? -7.379 1.864 5.197 1.00 98.00 88 ILE A O 1
ATOM 682 N N . ASN A 1 89 ? -9.423 2.787 5.404 1.00 97.00 89 ASN A N 1
ATOM 683 C CA . ASN A 1 89 ? -8.929 4.028 5.989 1.00 97.00 89 ASN A CA 1
ATOM 684 C C . ASN A 1 89 ? -8.808 3.902 7.518 1.00 97.00 89 ASN A C 1
ATOM 686 O O . ASN A 1 89 ? -9.401 3.024 8.149 1.00 97.00 89 ASN A O 1
ATOM 690 N N . GLN A 1 90 ? -8.045 4.812 8.108 1.00 95.50 90 GLN A N 1
ATOM 691 C CA . GLN A 1 90 ? -7.742 4.867 9.527 1.00 95.50 90 GLN A CA 1
ATOM 692 C C . GLN A 1 90 ? -9.017 4.974 10.363 1.00 95.50 90 GLN A C 1
ATOM 694 O O . GLN A 1 90 ? -9.156 4.270 11.357 1.00 95.50 90 GLN A O 1
ATOM 699 N N . GLN A 1 91 ? -9.966 5.816 9.949 1.00 94.94 91 GLN A N 1
ATOM 700 C CA . GLN A 1 91 ? -11.201 6.047 10.694 1.00 94.94 91 GLN A CA 1
ATOM 701 C C . GLN A 1 91 ? -12.046 4.769 10.814 1.00 94.94 91 GLN A C 1
ATOM 703 O O . GLN A 1 91 ? -12.515 4.436 11.905 1.00 94.94 91 GLN A O 1
ATOM 708 N N . ASP A 1 92 ? -12.210 4.036 9.713 1.00 95.31 92 ASP A N 1
ATOM 709 C CA . ASP A 1 92 ? -12.947 2.774 9.665 1.00 95.31 92 ASP A CA 1
ATOM 710 C C . ASP A 1 92 ? -12.212 1.693 10.471 1.00 95.31 92 ASP A C 1
ATOM 712 O O . ASP A 1 92 ? -12.828 0.990 11.276 1.00 95.31 92 ASP A O 1
ATOM 716 N N . PHE A 1 93 ? -10.884 1.607 10.325 1.00 93.69 93 PHE A N 1
ATOM 717 C CA . PHE A 1 93 ? -10.057 0.669 11.082 1.00 93.69 93 PHE A CA 1
ATOM 718 C C . PHE A 1 93 ? -10.135 0.920 12.595 1.00 93.69 93 PHE A C 1
ATOM 720 O O . PHE A 1 93 ? -10.389 -0.007 13.362 1.00 93.69 93 PHE A O 1
ATOM 727 N N . GLU A 1 94 ? -9.975 2.166 13.041 1.00 91.88 94 GLU A N 1
ATOM 728 C CA . GLU A 1 94 ? -10.045 2.546 14.455 1.00 91.88 94 GLU A CA 1
ATOM 729 C C . GLU A 1 94 ? -11.435 2.317 15.051 1.00 91.88 94 GLU A C 1
ATOM 731 O O . GLU A 1 94 ? -11.560 1.878 16.197 1.00 91.88 94 GLU A O 1
ATOM 736 N N . SER A 1 95 ? -12.490 2.614 14.287 1.00 92.81 95 SER A N 1
ATOM 737 C CA . SER A 1 95 ? -13.877 2.380 14.700 1.00 92.81 95 SER A CA 1
ATOM 738 C C . SER A 1 95 ? -14.141 0.899 14.982 1.00 92.81 95 SER A C 1
ATOM 740 O O . SER A 1 95 ? -14.798 0.555 15.971 1.00 92.81 95 SER A O 1
ATOM 742 N N . ILE A 1 96 ? -13.578 0.013 14.156 1.00 92.38 96 ILE A N 1
ATOM 743 C CA . ILE A 1 96 ? -13.635 -1.433 14.370 1.00 92.38 96 ILE A CA 1
ATOM 744 C C . ILE A 1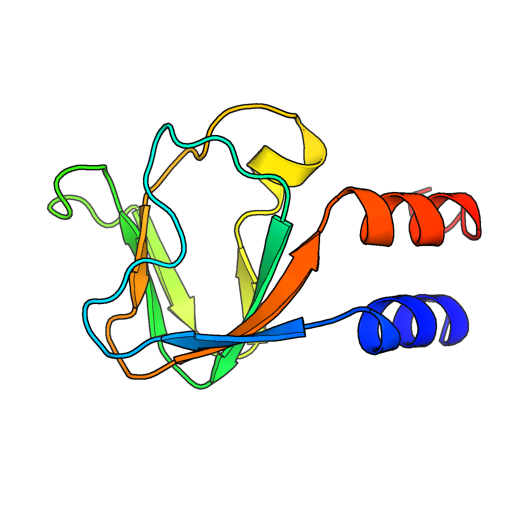 96 ? -12.739 -1.817 15.548 1.00 92.38 96 ILE A C 1
ATOM 746 O O . ILE A 1 96 ? -13.207 -2.460 16.480 1.00 92.38 96 ILE A O 1
ATOM 750 N N . ALA A 1 97 ? -11.476 -1.391 15.569 1.00 88.31 97 ALA A N 1
ATOM 751 C CA . ALA A 1 97 ? -10.517 -1.759 16.611 1.00 88.31 97 ALA A CA 1
ATOM 752 C C . ALA A 1 97 ? -11.023 -1.442 18.033 1.00 88.31 97 ALA A C 1
ATOM 754 O O . ALA A 1 97 ? -10.848 -2.249 18.946 1.00 88.31 97 ALA A O 1
ATOM 755 N N . LYS A 1 98 ? -11.735 -0.319 18.215 1.00 88.56 98 LYS A N 1
ATOM 756 C CA . LYS A 1 98 ? -12.367 0.069 19.492 1.00 88.56 98 LYS A CA 1
ATOM 757 C C . LYS A 1 98 ? -13.402 -0.937 20.007 1.00 88.56 98 LYS A C 1
ATOM 759 O O . LYS A 1 98 ? -13.589 -1.034 21.21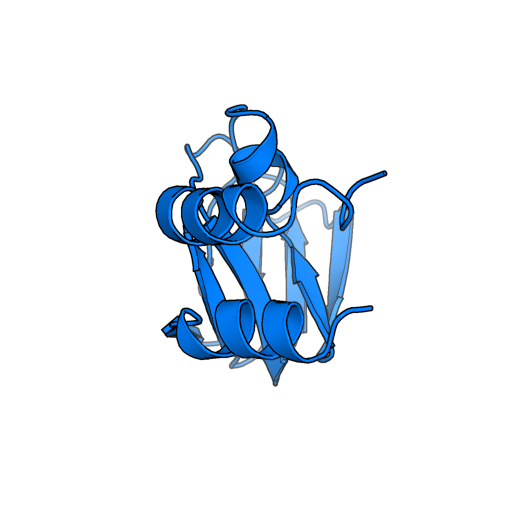7 1.00 88.56 98 LYS A O 1
ATOM 764 N N . GLN A 1 99 ? -14.066 -1.680 19.124 1.00 87.69 99 GLN A N 1
ATOM 765 C CA . GLN A 1 99 ? -15.049 -2.704 19.499 1.00 87.69 99 GLN A CA 1
ATOM 766 C C . GLN A 1 99 ? -14.379 -4.014 19.952 1.00 87.69 99 GLN A C 1
ATOM 768 O O . GLN A 1 99 ? -14.990 -4.791 20.685 1.00 87.69 99 GLN A O 1
ATOM 773 N N . TRP A 1 100 ? -13.107 -4.229 19.593 1.00 86.44 100 TRP A N 1
ATOM 774 C CA . TRP A 1 100 ? -12.318 -5.411 19.957 1.00 86.44 100 TRP A CA 1
ATOM 775 C C . TRP A 1 100 ? -10.984 -5.040 20.636 1.00 86.44 100 TRP A C 1
ATOM 777 O O . TRP A 1 100 ? -9.913 -5.366 20.124 1.00 86.44 100 TRP A O 1
ATOM 787 N N . PRO A 1 101 ? -11.001 -4.436 21.840 1.00 74.75 101 PRO A N 1
ATOM 788 C CA . PRO A 1 101 ? -9.783 -3.977 22.518 1.00 74.75 101 PRO A CA 1
ATOM 789 C C . PRO A 1 101 ? -8.787 -5.102 22.860 1.00 74.75 101 PRO A C 1
ATOM 791 O O . PRO A 1 101 ? -7.604 -4.837 23.038 1.00 74.75 101 PRO A O 1
ATOM 794 N N . LYS A 1 102 ? -9.241 -6.364 22.920 1.00 72.75 102 LYS A N 1
ATOM 795 C CA . LYS A 1 102 ? -8.394 -7.550 23.156 1.00 72.75 102 LYS A CA 1
ATOM 796 C C . LYS A 1 102 ? -7.749 -8.129 21.889 1.00 72.75 102 LYS A C 1
ATOM 798 O O . LYS A 1 102 ? -6.983 -9.078 21.985 1.00 72.75 102 LYS A O 1
ATOM 803 N N . ALA A 1 103 ? -8.076 -7.623 20.697 1.00 62.59 103 ALA A N 1
ATOM 804 C CA . ALA A 1 103 ? -7.480 -8.115 19.449 1.00 62.59 103 ALA A CA 1
ATOM 805 C C . ALA A 1 103 ? -6.016 -7.667 19.267 1.00 62.59 103 ALA A C 1
ATOM 807 O O . ALA A 1 103 ? -5.310 -8.217 18.428 1.00 62.59 103 ALA A O 1
ATOM 808 N N . PHE A 1 104 ? -5.574 -6.694 20.067 1.00 59.34 104 PHE A N 1
ATOM 809 C CA . PHE A 1 104 ? -4.245 -6.083 20.017 1.00 59.34 104 PHE A CA 1
ATOM 810 C C . PHE A 1 104 ? -3.449 -6.278 21.324 1.00 59.34 104 PHE A C 1
ATOM 812 O O . PHE A 1 104 ? -2.440 -5.604 21.523 1.00 59.34 104 PHE A O 1
ATOM 819 N N . SER A 1 105 ? -3.923 -7.157 22.219 1.00 53.12 105 SER A N 1
ATOM 820 C CA . SER A 1 105 ? -3.287 -7.513 23.499 1.00 53.12 105 SER A CA 1
ATOM 821 C C . SER A 1 105 ? -2.634 -8.884 23.458 1.00 53.12 105 SER A C 1
ATOM 823 O O . SER A 1 105 ? -3.298 -9.794 22.912 1.00 53.12 105 SER A O 1
#

Radius of gyration: 14.16 Å; Cα contacts (8 Å, |Δi|>4): 232; chains: 1; bounding box: 33×26×38 Å

InterPro domains:
  IPR000595 Cyclic nucleotide-binding domain [PF00027] (20-98)
  IPR000595 Cyclic nucleotide-binding domain [PS50042] (1-96)
  IPR000595 Cyclic nucleotide-binding domain [SM00100] (1-105)
  IPR000595 Cyclic nucleotide-binding domain [cd00038] (1-101)
  IPR014710 RmlC-like jelly roll fold [G3DSA:2.60.120.10] (1-105)
  IPR018488 Cyclic nucleotide-binding, conserved site [PS00889] (62-79)
  IPR018490 Cyclic nucleotide-binding domain superfamily [SSF51206] (1-103)
  IPR050866 Cyclic nucleotide-gated cation channel [PTHR45638] (1-103)

pLDDT: mean 94.48, std 8.46, range [53.12, 98.75]